Protein AF-A0A382WTK4-F1 (afdb_monomer_lite)

Structure (mmCIF, N/CA/C/O backbone):
data_AF-A0A382WTK4-F1
#
_entry.id   AF-A0A382WTK4-F1
#
loop_
_atom_site.group_PDB
_atom_site.id
_atom_site.type_symbol
_atom_site.label_atom_id
_atom_site.label_alt_id
_atom_site.label_comp_id
_atom_site.label_asym_id
_atom_site.label_entity_id
_atom_site.label_seq_id
_atom_site.pdbx_PDB_ins_code
_atom_site.Cartn_x
_atom_site.Cartn_y
_atom_site.Cartn_z
_atom_site.occupancy
_atom_site.B_iso_or_equiv
_atom_site.auth_seq_id
_atom_site.auth_comp_id
_atom_site.auth_asym_id
_atom_site.auth_atom_id
_atom_site.pdbx_PDB_model_num
ATOM 1 N N . MET A 1 1 ? -58.510 3.265 29.789 1.00 50.03 1 MET A N 1
ATOM 2 C CA . MET A 1 1 ? -57.043 3.099 29.940 1.00 50.03 1 MET A CA 1
ATOM 3 C C . MET A 1 1 ? -56.353 2.353 28.777 1.00 50.03 1 MET A C 1
ATOM 5 O O . MET A 1 1 ? -55.195 1.998 28.909 1.00 50.03 1 MET A O 1
ATOM 9 N N . LYS A 1 2 ? -56.987 2.167 27.601 1.00 52.69 2 LYS A N 1
ATOM 10 C CA . LYS A 1 2 ? -56.416 1.380 26.480 1.00 52.69 2 LYS A CA 1
ATOM 11 C C . LYS A 1 2 ? -55.527 2.173 25.500 1.00 52.69 2 LYS A C 1
ATOM 13 O O . LYS A 1 2 ? -54.726 1.584 24.792 1.00 52.69 2 LYS A O 1
ATOM 18 N N . LYS A 1 3 ? -55.626 3.510 25.482 1.00 54.34 3 LYS A N 1
ATOM 19 C CA . LYS A 1 3 ? -54.879 4.369 24.537 1.00 54.34 3 LYS A CA 1
ATOM 20 C C . LYS A 1 3 ? -53.404 4.581 24.915 1.00 54.34 3 LYS A C 1
ATOM 22 O O . LYS A 1 3 ? -52.601 4.860 24.037 1.00 54.34 3 LYS A O 1
ATOM 27 N N . ARG A 1 4 ? -53.033 4.413 26.194 1.00 56.25 4 ARG A N 1
ATOM 28 C CA . ARG A 1 4 ? -51.639 4.567 26.659 1.00 56.25 4 ARG A CA 1
ATOM 29 C C . ARG A 1 4 ? -50.761 3.346 26.360 1.00 56.25 4 ARG A C 1
ATOM 31 O O . ARG A 1 4 ? -49.555 3.503 26.239 1.00 56.25 4 ARG A O 1
ATOM 38 N N . LEU A 1 5 ? -51.361 2.163 26.186 1.00 56.50 5 LEU A N 1
ATOM 39 C CA . LEU A 1 5 ? -50.622 0.930 25.889 1.00 56.50 5 LEU A CA 1
ATOM 40 C C . LEU A 1 5 ? -50.121 0.881 24.432 1.00 56.50 5 LEU A C 1
ATOM 42 O O . LEU A 1 5 ? -49.061 0.331 24.164 1.00 56.50 5 LEU A O 1
ATOM 46 N N . LEU A 1 6 ? -50.853 1.502 23.498 1.00 55.69 6 LEU A N 1
ATOM 47 C CA . LEU A 1 6 ? -50.477 1.537 22.077 1.00 55.69 6 LEU A CA 1
ATOM 48 C C . LEU A 1 6 ? -49.257 2.431 21.811 1.00 55.69 6 LEU A C 1
ATOM 50 O O . LEU A 1 6 ? -48.390 2.058 21.024 1.00 55.69 6 LEU A O 1
ATOM 54 N N . LEU A 1 7 ? -49.149 3.561 22.519 1.00 55.91 7 LEU A N 1
ATOM 55 C CA . LEU A 1 7 ? -48.015 4.488 22.410 1.00 55.91 7 LEU A CA 1
ATOM 56 C C . LEU A 1 7 ? -46.691 3.878 22.899 1.00 55.91 7 LEU A C 1
ATOM 58 O O . LEU A 1 7 ? -45.639 4.216 22.366 1.00 55.91 7 LEU A O 1
ATOM 62 N N . ALA A 1 8 ? -46.737 2.953 23.863 1.00 56.03 8 ALA A N 1
ATOM 63 C CA . ALA A 1 8 ? -45.543 2.277 24.370 1.00 56.03 8 ALA A CA 1
ATOM 64 C C . ALA A 1 8 ? -44.964 1.257 23.371 1.00 56.03 8 ALA A C 1
ATOM 66 O O . ALA A 1 8 ? -43.749 1.091 23.307 1.00 56.03 8 ALA A O 1
ATOM 67 N N . SER A 1 9 ? -45.805 0.608 22.551 1.00 56.59 9 SER A N 1
ATOM 68 C CA . SER A 1 9 ? -45.324 -0.389 21.577 1.00 56.59 9 SER A CA 1
ATOM 69 C C . SER A 1 9 ? -44.579 0.230 20.390 1.00 56.59 9 SER A C 1
ATOM 71 O O . SER A 1 9 ? -43.691 -0.402 19.829 1.00 56.59 9 SER A O 1
ATOM 73 N N . ILE A 1 10 ? -44.883 1.487 20.045 1.00 59.44 10 ILE A N 1
ATOM 74 C CA . ILE A 1 10 ? -44.276 2.177 18.897 1.00 59.44 10 ILE A CA 1
ATOM 75 C C . ILE A 1 10 ? -42.825 2.586 19.202 1.00 59.44 10 ILE A C 1
ATOM 77 O O . ILE A 1 10 ? -41.982 2.563 18.311 1.00 59.44 10 ILE A O 1
ATOM 81 N N . PHE A 1 11 ? -42.497 2.884 20.465 1.00 57.06 11 PHE A N 1
ATOM 82 C CA . PHE A 1 11 ? -41.131 3.246 20.865 1.00 57.06 11 PHE A CA 1
ATOM 83 C C . PHE A 1 11 ? -40.147 2.066 20.847 1.00 57.06 11 PHE A C 1
ATOM 85 O O . PHE A 1 11 ? -38.957 2.269 20.623 1.00 57.06 11 PHE A O 1
ATOM 92 N N . LEU A 1 12 ? -40.627 0.832 21.029 1.00 58.12 12 LEU A N 1
ATOM 93 C CA . LEU A 1 12 ? -39.776 -0.365 21.044 1.00 58.12 12 LEU A CA 1
ATOM 94 C C . LEU A 1 12 ? -39.282 -0.785 19.651 1.00 58.12 12 LEU A C 1
ATOM 96 O O . LEU A 1 12 ? -38.296 -1.507 19.555 1.00 58.12 12 LEU A O 1
ATOM 100 N N . ILE A 1 13 ? -39.921 -0.313 18.577 1.00 58.94 13 ILE A N 1
ATOM 101 C CA . ILE A 1 13 ? -39.576 -0.697 17.197 1.00 58.94 13 ILE A CA 1
ATOM 102 C C . ILE A 1 13 ? -38.396 0.137 16.656 1.00 58.94 13 ILE A C 1
ATOM 104 O O . ILE A 1 13 ? -37.712 -0.291 15.731 1.00 58.94 13 ILE A O 1
ATOM 108 N N . PHE A 1 14 ? -38.098 1.296 17.259 1.00 58.19 14 PHE A N 1
ATOM 109 C CA . PHE A 1 14 ? -37.000 2.174 16.824 1.00 58.19 14 PHE A CA 1
ATOM 110 C C . PHE A 1 14 ? -35.648 1.898 17.494 1.00 58.19 14 PHE A C 1
ATOM 112 O O . PHE A 1 14 ? -34.643 2.453 17.056 1.00 58.19 14 PHE A O 1
ATOM 119 N N . TYR A 1 15 ? -35.574 0.999 18.480 1.00 58.53 15 TYR A N 1
ATOM 120 C CA . TYR A 1 15 ? -34.296 0.461 18.961 1.00 58.53 15 TYR A CA 1
ATOM 121 C C . TYR A 1 15 ? -33.826 -0.677 18.043 1.00 58.53 15 TYR A C 1
ATOM 123 O O . TYR A 1 15 ? -33.639 -1.820 18.450 1.00 58.53 15 TYR A O 1
ATOM 131 N N . GLY A 1 16 ? -33.666 -0.349 16.760 1.00 57.94 16 GLY A N 1
ATOM 132 C CA . GLY A 1 16 ? -32.918 -1.174 15.826 1.00 57.94 16 GLY A CA 1
ATOM 133 C C . GLY A 1 16 ? -31.465 -1.243 16.284 1.00 57.94 16 GLY A C 1
ATOM 134 O O . GLY A 1 16 ? -30.865 -0.219 16.606 1.00 57.94 16 GLY A O 1
ATOM 135 N N . CYS A 1 17 ? -30.946 -2.468 16.349 1.00 61.47 17 CYS A N 1
ATOM 136 C CA . CYS A 1 17 ? -29.572 -2.843 16.667 1.00 61.47 17 CYS A CA 1
ATOM 137 C C . CYS A 1 17 ? -28.543 -1.753 16.325 1.00 61.47 17 CYS A C 1
ATOM 139 O O . CYS A 1 17 ? -28.115 -1.621 15.179 1.00 61.47 17 CYS A O 1
ATOM 141 N N . VAL A 1 18 ? -28.060 -1.039 17.341 1.00 59.28 18 VAL A N 1
ATOM 142 C CA . VAL A 1 18 ? -26.717 -0.470 17.276 1.00 59.28 18 VAL A CA 1
ATOM 143 C C . VAL A 1 18 ? -25.777 -1.659 17.449 1.00 59.28 18 VAL A C 1
ATOM 145 O O . VAL A 1 18 ? -25.427 -2.040 18.562 1.00 59.28 18 VAL A O 1
ATOM 148 N N . SER A 1 19 ? -25.434 -2.313 16.338 1.00 56.28 19 SER A N 1
ATOM 149 C CA . SER A 1 19 ? -24.242 -3.153 16.286 1.00 56.28 19 SER A CA 1
ATOM 150 C C . SER A 1 19 ? -23.059 -2.196 16.367 1.00 56.28 19 SER A C 1
ATOM 152 O O . SER A 1 19 ? -22.570 -1.696 15.360 1.00 56.28 19 SER A O 1
ATOM 154 N N . THR A 1 20 ? -22.667 -1.840 17.588 1.00 61.16 20 THR A N 1
ATOM 155 C CA . THR A 1 20 ? -21.315 -1.349 17.829 1.00 61.16 20 THR A CA 1
ATOM 156 C C . THR A 1 20 ? -20.401 -2.546 17.615 1.00 61.16 20 THR A C 1
ATOM 158 O O . THR A 1 20 ? -20.480 -3.477 18.423 1.00 61.16 20 THR A O 1
ATOM 161 N N . PRO A 1 21 ? -19.581 -2.584 16.548 1.00 53.88 21 PRO A N 1
ATOM 162 C CA . PRO A 1 21 ? -18.499 -3.549 16.504 1.00 53.88 21 PRO A CA 1
ATOM 163 C C . PRO A 1 21 ? -17.663 -3.322 17.763 1.00 53.88 21 PRO A C 1
ATOM 165 O O . PRO A 1 21 ? -17.340 -2.177 18.096 1.00 53.88 21 PRO A O 1
ATOM 168 N N . GLU A 1 22 ? -17.399 -4.397 18.503 1.00 47.88 22 GLU A N 1
ATOM 169 C CA . GLU A 1 22 ? -16.470 -4.362 19.625 1.00 47.88 22 GLU A CA 1
ATOM 170 C C . GLU A 1 22 ? -15.203 -3.633 19.164 1.00 47.88 22 GLU A C 1
ATOM 172 O O . GLU A 1 22 ? -14.686 -3.960 18.087 1.00 47.88 22 GLU A O 1
ATOM 177 N N . PRO A 1 23 ? -14.692 -2.641 19.912 1.00 48.12 23 PRO A N 1
ATOM 178 C CA . PRO A 1 23 ? -13.362 -2.144 19.634 1.00 48.12 23 PRO A CA 1
ATOM 179 C C . PRO A 1 23 ? -12.406 -3.306 19.920 1.00 48.12 23 PRO A C 1
ATOM 181 O O . PRO A 1 23 ? -12.017 -3.534 21.068 1.00 48.12 23 PRO A O 1
ATOM 184 N N . LYS A 1 24 ? -12.060 -4.074 18.870 1.00 47.75 24 LYS A N 1
ATOM 185 C CA . LYS A 1 24 ? -10.857 -4.913 18.843 1.00 47.75 24 LYS A CA 1
ATOM 186 C C . LYS A 1 24 ? -9.770 -4.031 19.434 1.00 47.75 24 LYS A C 1
ATOM 188 O O . LYS A 1 24 ? -9.608 -2.912 18.955 1.00 47.75 24 LYS A O 1
ATOM 193 N N . LYS A 1 25 ? -9.146 -4.490 20.525 1.00 44.41 25 LYS A N 1
ATOM 194 C CA . LYS A 1 25 ? -8.133 -3.754 21.289 1.00 44.41 25 LYS A CA 1
ATOM 195 C C . LYS A 1 25 ? -7.159 -3.097 20.308 1.00 44.41 25 LYS A C 1
ATOM 197 O O . LYS A 1 25 ? -6.243 -3.753 19.825 1.00 44.41 25 LYS A O 1
ATOM 202 N N . GLU A 1 26 ? -7.377 -1.823 19.989 1.00 48.28 26 GLU A N 1
ATOM 203 C CA . GLU A 1 26 ? -6.401 -1.019 19.273 1.00 48.28 26 GLU A CA 1
ATOM 204 C C . GLU A 1 26 ? -5.279 -0.842 20.290 1.00 48.28 26 GLU A C 1
ATOM 206 O O . GLU A 1 26 ? -5.368 -0.045 21.225 1.00 48.28 26 GLU A O 1
ATOM 211 N N . I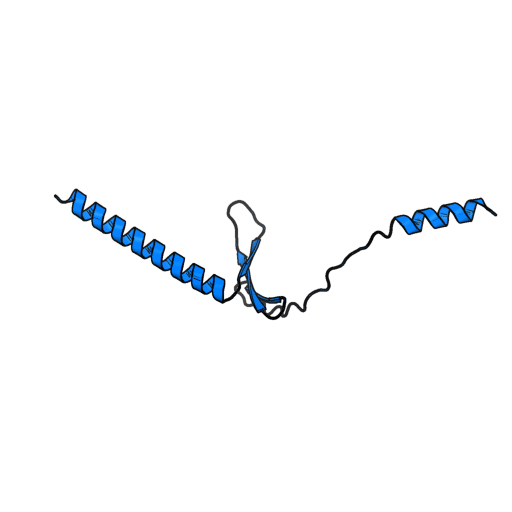LE A 1 27 ? -4.238 -1.667 20.173 1.00 49.59 27 ILE A N 1
ATOM 212 C CA . ILE A 1 27 ? -2.946 -1.343 20.760 1.00 49.59 27 ILE A CA 1
ATOM 213 C C . ILE A 1 27 ? -2.426 -0.211 19.875 1.00 49.59 27 ILE A C 1
ATOM 215 O O . ILE A 1 27 ? -1.669 -0.416 18.929 1.00 49.59 27 ILE A O 1
ATOM 219 N N . ASP A 1 28 ? -2.938 0.990 20.140 1.00 45.19 28 ASP A N 1
ATOM 220 C CA . ASP A 1 28 ? -2.588 2.236 19.474 1.00 45.19 28 ASP A CA 1
ATOM 221 C C . ASP A 1 28 ? -1.158 2.617 19.882 1.00 45.19 28 ASP A C 1
ATOM 223 O O . ASP A 1 28 ? -0.901 3.580 20.602 1.00 45.19 28 ASP A O 1
ATOM 227 N N . VAL A 1 29 ? -0.177 1.843 19.417 1.00 49.91 29 VAL A N 1
ATOM 228 C CA . VAL A 1 29 ? 1.206 2.307 19.331 1.00 49.91 29 VAL A CA 1
ATOM 229 C C . VAL A 1 29 ? 1.264 3.217 18.112 1.00 49.91 29 VAL A C 1
ATOM 231 O O . VAL A 1 29 ? 1.756 2.848 17.047 1.00 49.91 29 VAL A O 1
ATOM 234 N N . VAL A 1 30 ? 0.683 4.409 18.254 1.00 47.88 30 VAL A N 1
ATOM 235 C CA . VAL A 1 30 ? 0.805 5.480 17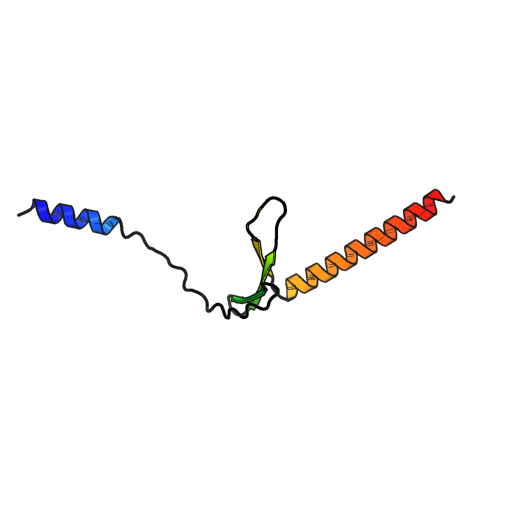.270 1.00 47.88 30 VAL A CA 1
ATOM 236 C C . VAL A 1 30 ? 2.243 5.985 17.350 1.00 47.88 30 VAL A C 1
ATOM 238 O O . VAL A 1 30 ? 2.551 6.917 18.084 1.00 47.88 30 VAL A O 1
ATOM 241 N N . ASN A 1 31 ? 3.149 5.345 16.614 1.00 54.28 31 ASN A N 1
ATOM 242 C CA . ASN A 1 31 ? 4.439 5.960 16.312 1.00 54.28 31 ASN A CA 1
ATOM 243 C C . ASN A 1 31 ? 4.205 7.190 15.417 1.00 54.28 31 ASN A C 1
ATOM 245 O O . ASN A 1 31 ? 3.231 7.220 14.658 1.00 54.28 31 ASN A O 1
ATOM 249 N N . ASP A 1 32 ? 5.119 8.168 15.458 1.00 55.53 32 ASP A N 1
ATOM 250 C CA . ASP A 1 32 ? 5.073 9.442 14.701 1.00 55.53 32 ASP A CA 1
ATOM 251 C C . ASP A 1 32 ? 4.788 9.282 13.187 1.00 55.53 32 ASP A C 1
ATOM 253 O O . ASP A 1 32 ? 4.371 10.217 12.505 1.00 55.53 32 ASP A O 1
ATOM 257 N N . GLU A 1 33 ? 4.944 8.072 12.647 1.00 59.38 33 GLU A N 1
ATOM 258 C CA . GLU A 1 33 ? 4.657 7.712 11.256 1.00 59.38 33 GLU A CA 1
ATOM 259 C C . GLU A 1 33 ? 3.180 7.363 10.963 1.00 59.38 33 GLU A C 1
ATOM 261 O O . GLU A 1 33 ? 2.829 7.072 9.818 1.00 59.38 33 GLU A O 1
ATOM 266 N N . GLY A 1 34 ? 2.289 7.367 11.961 1.00 61.97 34 GLY A N 1
ATOM 267 C CA . GLY A 1 34 ? 0.868 7.036 11.777 1.00 61.97 34 GLY A CA 1
ATOM 268 C C . GLY A 1 34 ? 0.600 5.561 11.447 1.00 61.97 34 GLY A C 1
ATOM 269 O O . GLY A 1 34 ? -0.404 5.250 10.796 1.00 61.97 34 GLY A O 1
ATOM 270 N N . LYS A 1 35 ? 1.508 4.677 11.874 1.00 64.12 35 LYS A N 1
ATOM 271 C CA . LYS A 1 35 ? 1.347 3.219 11.849 1.00 64.12 35 LYS A CA 1
ATOM 272 C C . LYS A 1 35 ? 0.488 2.785 13.032 1.00 64.12 35 LYS A C 1
ATOM 274 O O . LYS A 1 35 ? 0.748 3.223 14.146 1.00 64.12 35 LYS A O 1
ATOM 279 N N . THR A 1 36 ? -0.487 1.915 12.795 1.00 69.56 36 THR A N 1
ATOM 280 C CA . THR A 1 36 ? -1.196 1.200 13.862 1.00 69.56 36 THR A CA 1
ATOM 281 C C . THR A 1 36 ? -1.091 -0.295 13.609 1.00 69.56 36 THR A C 1
ATOM 283 O O . THR A 1 36 ? -1.345 -0.764 12.498 1.00 69.56 36 THR A O 1
ATOM 286 N N . VAL A 1 37 ? -0.654 -1.039 14.622 1.00 63.22 37 VAL A N 1
ATOM 287 C CA . VAL A 1 37 ? -0.617 -2.502 14.578 1.00 63.22 37 VAL A CA 1
ATOM 288 C C . VAL A 1 37 ? -1.922 -2.988 15.186 1.00 63.22 37 VAL A C 1
ATOM 290 O O . VAL A 1 37 ? -2.240 -2.647 16.323 1.00 63.22 37 VAL A O 1
ATOM 293 N N . VAL A 1 38 ? -2.706 -3.723 14.406 1.00 66.69 38 VAL A N 1
ATOM 294 C CA . VAL A 1 38 ? -3.967 -4.306 14.861 1.00 66.69 38 VAL A CA 1
ATOM 295 C C . VAL A 1 38 ? -3.865 -5.808 14.665 1.00 66.69 38 VAL A C 1
ATOM 297 O O . VAL A 1 38 ? -3.611 -6.278 13.558 1.00 66.69 38 VAL A O 1
ATOM 300 N N . GLU A 1 39 ? -4.050 -6.567 15.741 1.00 60.38 39 GLU A N 1
ATOM 301 C CA . GLU A 1 39 ? -4.243 -8.009 15.628 1.00 60.38 39 GLU A CA 1
ATOM 302 C C . GLU A 1 39 ? -5.665 -8.266 15.134 1.00 60.38 39 GLU A C 1
ATOM 304 O O . GLU A 1 39 ? -6.647 -7.988 15.830 1.00 60.38 39 GLU A O 1
ATOM 309 N N . GLU A 1 40 ? -5.777 -8.783 13.913 1.00 60.31 40 GLU A N 1
ATOM 310 C CA . GLU A 1 40 ? -7.047 -9.180 13.329 1.00 60.31 40 GLU A CA 1
ATOM 311 C C . GLU A 1 40 ? -7.030 -10.691 13.068 1.00 60.31 40 GLU A C 1
ATOM 313 O O . GLU A 1 40 ? -6.224 -11.192 12.290 1.00 60.31 40 GLU A O 1
ATOM 318 N N . ASP A 1 41 ? -7.898 -11.432 13.764 1.00 57.91 41 ASP A N 1
ATOM 319 C CA . ASP A 1 41 ? -8.130 -12.870 13.568 1.00 57.91 41 ASP A CA 1
ATOM 320 C C . ASP A 1 41 ? -6.849 -13.739 13.654 1.00 57.91 41 ASP A C 1
ATOM 322 O O . ASP A 1 41 ? -6.621 -14.633 12.841 1.00 57.91 41 ASP A O 1
ATOM 326 N N . ASN A 1 42 ? -6.023 -13.488 14.681 1.00 62.59 42 ASN A N 1
ATOM 327 C CA . ASN A 1 42 ? -4.719 -14.125 14.963 1.00 62.59 42 ASN A CA 1
ATOM 328 C C . ASN A 1 42 ? -3.587 -13.812 13.970 1.00 62.59 42 ASN A C 1
ATOM 330 O O . ASN A 1 42 ? -2.503 -14.380 14.094 1.00 62.59 42 ASN A O 1
ATOM 334 N N . ASN A 1 43 ? -3.809 -12.908 13.016 1.00 66.00 43 ASN A N 1
ATOM 335 C CA . ASN A 1 43 ? -2.760 -12.404 12.142 1.00 66.00 43 ASN A CA 1
ATOM 336 C C . ASN A 1 43 ? -2.415 -10.961 12.521 1.00 66.00 43 ASN A C 1
ATOM 338 O O . ASN A 1 43 ? -3.291 -10.119 12.729 1.00 66.00 43 ASN A O 1
ATOM 342 N N . GLU A 1 44 ? -1.118 -10.670 12.601 1.00 75.12 44 GLU A N 1
ATOM 343 C CA . GLU A 1 44 ? -0.634 -9.307 12.796 1.00 75.12 44 GLU A CA 1
ATOM 344 C C . GLU A 1 44 ? -0.853 -8.515 11.500 1.00 75.12 44 GLU A C 1
ATOM 346 O O . GLU A 1 44 ? -0.295 -8.845 10.450 1.00 75.12 44 GLU A O 1
ATOM 351 N N . VAL A 1 45 ? -1.688 -7.477 11.555 1.00 81.38 45 VAL A N 1
ATOM 352 C CA . VAL A 1 45 ? -1.964 -6.597 10.417 1.00 81.38 45 VAL A CA 1
ATOM 353 C C . VAL A 1 45 ? -1.423 -5.208 10.732 1.00 81.38 45 VAL A C 1
ATOM 355 O O . VAL A 1 45 ? -1.690 -4.625 11.784 1.00 81.38 45 VAL A O 1
ATOM 358 N N . ILE A 1 46 ? -0.658 -4.644 9.798 1.00 83.06 46 ILE A N 1
ATOM 359 C CA . ILE A 1 46 ? -0.065 -3.317 9.940 1.00 83.06 46 ILE A CA 1
ATOM 360 C C . ILE A 1 46 ? -0.859 -2.332 9.086 1.00 83.06 46 ILE A C 1
ATOM 362 O O . ILE A 1 46 ? -0.863 -2.404 7.854 1.00 83.06 46 ILE A O 1
ATOM 366 N N . CYS A 1 47 ? -1.512 -1.381 9.744 1.00 85.31 47 CYS A N 1
ATOM 367 C CA . CYS A 1 47 ? -2.287 -0.326 9.112 1.00 85.31 47 CYS A CA 1
ATOM 368 C C . CYS A 1 47 ? -1.498 0.985 9.017 1.00 85.31 47 CYS A C 1
ATOM 370 O O . CYS A 1 47 ? -0.800 1.397 9.941 1.00 85.31 47 CYS A O 1
ATOM 372 N N . TYR A 1 48 ? -1.665 1.680 7.896 1.00 83.44 48 TYR A N 1
ATOM 373 C CA . TYR A 1 48 ? -1.038 2.954 7.569 1.00 83.44 48 TYR A CA 1
ATOM 374 C C . TYR A 1 48 ? -2.110 3.976 7.213 1.00 83.44 48 TYR A C 1
ATOM 376 O O . TYR A 1 48 ? -3.045 3.682 6.465 1.00 83.44 48 TYR A O 1
ATOM 384 N N . LYS A 1 49 ? -1.958 5.207 7.701 1.00 86.12 49 LYS A N 1
ATOM 385 C CA . LYS A 1 49 ? -2.771 6.348 7.257 1.00 86.12 49 LYS A CA 1
ATOM 386 C C . LYS A 1 49 ? -2.044 7.091 6.137 1.00 86.12 49 LYS A C 1
ATOM 388 O O . LYS A 1 49 ? -1.191 7.937 6.396 1.00 86.12 49 LYS A O 1
ATOM 393 N N . ILE A 1 50 ? -2.400 6.792 4.892 1.00 85.19 50 ILE A N 1
ATOM 394 C CA . ILE A 1 50 ? -1.742 7.322 3.692 1.00 85.19 50 ILE A CA 1
ATOM 395 C C . ILE A 1 50 ? -2.494 8.561 3.190 1.00 85.19 50 ILE A C 1
ATOM 397 O O . ILE A 1 50 ? -3.727 8.587 3.144 1.00 85.19 50 ILE A O 1
ATOM 401 N N . ALA A 1 51 ? -1.755 9.609 2.820 1.00 87.75 51 ALA A N 1
ATOM 402 C CA . ALA A 1 51 ? -2.326 10.770 2.145 1.00 87.75 51 ALA A CA 1
ATOM 403 C C . ALA A 1 51 ? -2.660 10.414 0.690 1.00 87.75 51 ALA A C 1
ATOM 405 O O . ALA A 1 51 ? -1.834 9.842 -0.017 1.00 87.75 51 ALA A O 1
ATOM 406 N N . VAL A 1 52 ? -3.865 10.759 0.241 1.00 86.31 52 VAL A N 1
ATOM 407 C CA . VAL A 1 52 ? -4.319 10.502 -1.131 1.00 86.31 52 VAL A CA 1
ATOM 408 C C . VAL A 1 52 ? -4.465 11.832 -1.854 1.00 86.31 52 VAL A C 1
ATOM 410 O O . VAL A 1 52 ? -4.937 12.808 -1.271 1.00 86.31 52 VAL A O 1
ATOM 413 N N . SER A 1 53 ? -4.057 11.879 -3.121 1.00 89.31 53 SER A N 1
ATOM 414 C CA . SER A 1 53 ? -4.176 13.100 -3.919 1.00 89.31 53 SER A CA 1
ATOM 415 C C . SER A 1 53 ? -5.642 13.537 -4.030 1.00 89.31 53 SER A C 1
ATOM 417 O O . SER A 1 53 ? -6.530 12.708 -4.220 1.00 89.31 53 SER A O 1
ATOM 419 N N . GLY A 1 54 ? -5.895 14.841 -3.893 1.00 90.44 54 GLY A N 1
ATOM 420 C CA . GLY A 1 54 ? -7.230 15.432 -4.036 1.00 90.44 54 GLY A CA 1
ATOM 421 C C . GLY A 1 54 ? -8.113 15.408 -2.783 1.00 90.44 54 GLY A C 1
ATOM 422 O O . GLY A 1 54 ? -9.230 15.915 -2.833 1.00 90.44 54 GLY A O 1
ATOM 423 N N . THR A 1 55 ? -7.641 14.880 -1.648 1.00 89.25 55 THR A N 1
ATOM 424 C CA . THR A 1 55 ? -8.401 14.890 -0.388 1.00 89.25 55 THR A CA 1
ATOM 425 C C . THR A 1 55 ? -7.546 15.305 0.806 1.00 89.25 55 THR A C 1
ATOM 427 O O . THR A 1 55 ? -6.362 14.990 0.896 1.00 89.25 55 THR A O 1
ATOM 430 N N . ARG A 1 56 ? -8.164 16.016 1.758 1.00 85.00 56 ARG A N 1
ATOM 431 C CA . ARG A 1 56 ? -7.556 16.336 3.062 1.00 85.00 56 ARG A CA 1
ATOM 432 C C . ARG A 1 56 ? -7.602 15.154 4.033 1.00 85.00 56 ARG A C 1
ATOM 434 O O . ARG A 1 56 ? -6.882 15.157 5.028 1.00 85.00 56 ARG A O 1
A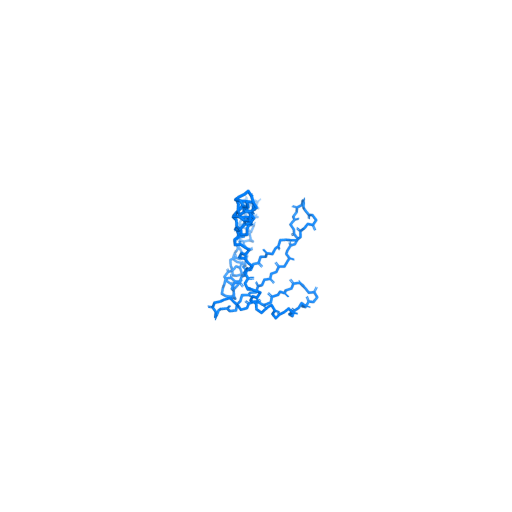TOM 441 N N . LEU A 1 57 ? -8.459 14.166 3.773 1.00 85.94 57 LEU A N 1
ATOM 442 C CA . LEU A 1 57 ? -8.637 13.005 4.637 1.00 85.94 57 LEU A CA 1
ATOM 443 C C . LEU A 1 57 ? -7.657 11.899 4.241 1.00 85.94 57 LEU A C 1
ATOM 445 O O . LEU A 1 57 ? -7.614 11.474 3.087 1.00 85.94 57 LEU A O 1
ATOM 449 N N . LYS A 1 58 ? -6.881 11.414 5.216 1.00 85.06 58 LYS A N 1
ATOM 450 C CA . LYS A 1 58 ? -5.980 10.272 5.023 1.00 85.06 58 LYS A CA 1
ATOM 451 C C . LYS A 1 58 ? -6.788 8.979 4.923 1.00 85.06 58 LYS A C 1
ATOM 453 O O . LYS A 1 58 ? -7.713 8.760 5.704 1.00 85.06 58 LYS A O 1
ATOM 458 N N . LYS A 1 59 ? -6.407 8.102 3.999 1.00 86.38 59 LYS A N 1
ATOM 459 C CA . LYS A 1 59 ? -6.996 6.769 3.845 1.00 86.38 59 LYS A CA 1
ATOM 460 C C . LYS A 1 59 ? -6.256 5.772 4.737 1.00 86.38 59 LYS A C 1
ATOM 462 O O . LYS A 1 59 ? -5.028 5.750 4.736 1.00 86.38 59 LYS A O 1
ATOM 467 N N . ARG A 1 60 ? -6.992 4.941 5.481 1.00 85.38 60 ARG A N 1
ATOM 468 C CA . ARG A 1 60 ? -6.432 3.793 6.213 1.00 85.38 60 ARG A CA 1
ATOM 469 C C . ARG A 1 60 ? -6.230 2.645 5.223 1.00 85.38 60 ARG A C 1
ATOM 471 O O . ARG A 1 60 ? -7.170 2.274 4.523 1.00 85.38 60 ARG A O 1
ATOM 478 N N . VAL A 1 61 ? -5.015 2.119 5.143 1.00 86.81 61 VAL A N 1
ATOM 479 C CA . VAL A 1 61 ? -4.663 0.956 4.323 1.00 86.81 61 VAL A CA 1
ATOM 480 C C . VAL A 1 61 ? -3.950 -0.041 5.216 1.00 86.81 61 VAL A C 1
ATOM 482 O O . VAL A 1 61 ? -3.012 0.335 5.909 1.00 86.81 61 VAL A O 1
ATOM 485 N N . CYS A 1 62 ? -4.418 -1.280 5.235 1.00 87.06 62 CYS A N 1
ATOM 486 C CA . CYS A 1 62 ? -3.913 -2.323 6.113 1.00 87.06 62 CYS A CA 1
ATOM 487 C C .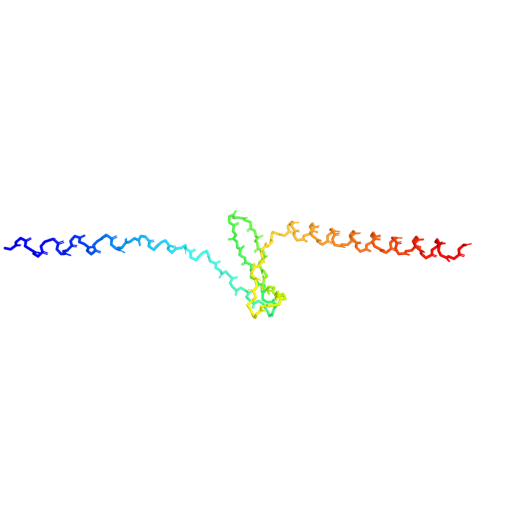 CYS A 1 62 ? -3.309 -3.438 5.271 1.00 87.06 62 CYS A C 1
ATOM 489 O O . CYS A 1 62 ? -3.867 -3.791 4.235 1.00 87.06 62 CYS A O 1
ATOM 491 N N . TYR A 1 63 ? -2.167 -3.944 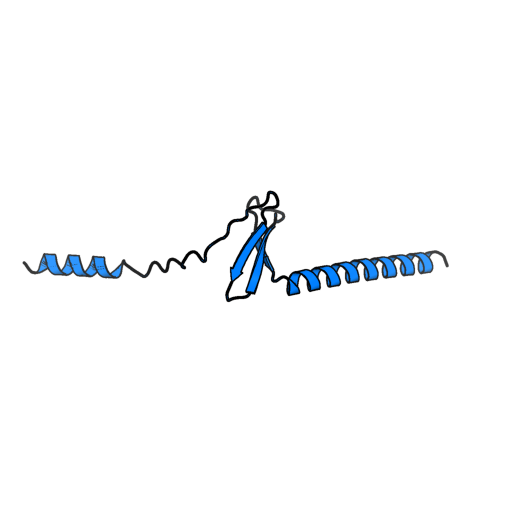5.718 1.00 85.31 63 TYR A N 1
ATOM 492 C CA . TYR A 1 63 ? -1.423 -4.997 5.049 1.00 85.31 63 TYR A CA 1
ATOM 493 C C . TYR A 1 63 ? -0.989 -6.031 6.067 1.00 85.31 63 TYR A C 1
ATOM 495 O O . TYR A 1 63 ? -0.552 -5.686 7.168 1.00 85.31 63 TYR A O 1
ATOM 503 N N . THR A 1 64 ? -1.027 -7.291 5.668 1.00 88.69 64 THR A N 1
ATOM 504 C CA . THR A 1 64 ? -0.277 -8.325 6.377 1.00 88.69 64 THR A CA 1
ATOM 505 C C . THR A 1 64 ? 1.228 -8.161 6.107 1.00 88.69 64 THR A C 1
ATOM 507 O O . THR A 1 64 ? 1.624 -7.596 5.077 1.00 88.69 64 THR A O 1
ATOM 510 N N . PRO A 1 65 ? 2.112 -8.647 6.995 1.00 84.00 65 PRO A N 1
ATOM 511 C CA . PRO A 1 65 ? 3.556 -8.609 6.766 1.00 84.00 65 PRO A CA 1
ATOM 512 C C . PRO A 1 65 ? 3.955 -9.314 5.459 1.00 84.00 65 PRO A C 1
ATOM 514 O O . PRO A 1 65 ? 4.761 -8.777 4.701 1.00 84.00 65 PRO A O 1
ATOM 517 N N . ALA A 1 66 ? 3.316 -10.443 5.135 1.00 85.75 66 ALA A N 1
ATOM 518 C CA . ALA A 1 66 ? 3.559 -11.176 3.892 1.00 85.75 66 ALA A CA 1
ATOM 519 C C . ALA A 1 66 ? 3.184 -10.366 2.636 1.00 85.75 66 ALA A C 1
ATOM 521 O O . ALA A 1 66 ? 3.937 -10.328 1.662 1.00 85.75 66 ALA A O 1
ATOM 522 N N . GLU A 1 67 ? 2.040 -9.675 2.651 1.00 85.12 67 GLU A N 1
ATOM 523 C CA . GLU A 1 67 ? 1.635 -8.813 1.534 1.00 85.12 67 GLU A CA 1
ATOM 524 C C . GLU A 1 67 ? 2.590 -7.637 1.347 1.00 85.12 67 GLU A C 1
ATOM 526 O O . GLU A 1 67 ? 2.938 -7.296 0.214 1.00 85.12 67 GLU A O 1
ATOM 531 N N . LYS A 1 68 ? 3.057 -7.046 2.450 1.00 85.56 68 LYS A N 1
ATOM 532 C CA . LYS A 1 68 ? 4.005 -5.932 2.413 1.00 85.56 68 LYS A CA 1
ATOM 533 C C . LYS A 1 68 ? 5.341 -6.342 1.788 1.00 85.56 68 LYS A C 1
ATOM 535 O O . LYS A 1 68 ? 5.910 -5.584 1.000 1.00 85.56 68 LYS A O 1
ATOM 540 N N . GLU A 1 69 ? 5.845 -7.529 2.114 1.00 86.69 69 GLU A N 1
ATOM 541 C CA . GLU A 1 69 ? 7.065 -8.069 1.502 1.00 86.69 69 GLU A CA 1
ATOM 542 C C . GLU A 1 69 ? 6.880 -8.330 0.004 1.00 86.69 69 GLU A C 1
ATOM 544 O O . GLU A 1 69 ? 7.712 -7.906 -0.805 1.00 86.69 69 GLU A O 1
ATOM 549 N N . ALA A 1 70 ? 5.749 -8.926 -0.383 1.00 90.25 70 ALA A N 1
ATOM 550 C CA . ALA A 1 70 ? 5.423 -9.167 -1.784 1.00 90.25 70 ALA A CA 1
ATOM 551 C C . ALA A 1 70 ? 5.299 -7.860 -2.593 1.00 90.25 70 ALA A C 1
ATOM 553 O O . ALA A 1 70 ? 5.732 -7.791 -3.745 1.00 90.25 70 ALA A O 1
ATOM 554 N N . GLU A 1 71 ? 4.724 -6.803 -2.015 1.00 87.88 71 GLU A N 1
ATOM 555 C CA . GLU A 1 71 ? 4.626 -5.488 -2.657 1.00 87.88 71 GLU A CA 1
ATOM 556 C C . GLU A 1 71 ? 6.001 -4.824 -2.820 1.00 87.88 71 GLU A C 1
ATOM 558 O O . GLU A 1 71 ? 6.301 -4.259 -3.879 1.00 87.88 71 GLU A O 1
ATOM 563 N N . ALA A 1 72 ? 6.874 -4.946 -1.817 1.00 89.19 72 ALA A N 1
ATOM 564 C CA . ALA A 1 72 ? 8.241 -4.445 -1.894 1.00 89.19 72 ALA A CA 1
ATOM 565 C C . ALA A 1 72 ? 9.053 -5.167 -2.983 1.00 89.19 72 ALA A C 1
ATOM 567 O O . ALA A 1 72 ? 9.784 -4.524 -3.742 1.00 89.19 72 ALA A O 1
ATOM 568 N N . GLU A 1 73 ? 8.908 -6.488 -3.105 1.00 92.25 73 GLU A N 1
ATOM 569 C CA . GLU A 1 73 ? 9.564 -7.271 -4.155 1.00 92.25 73 GLU A CA 1
ATOM 570 C C . GLU A 1 73 ? 9.053 -6.890 -5.551 1.00 92.25 73 GLU A C 1
ATOM 572 O O . GLU A 1 73 ? 9.852 -6.612 -6.452 1.00 92.25 73 GLU A O 1
ATOM 577 N N . LYS A 1 74 ? 7.728 -6.785 -5.722 1.00 91.88 74 LYS A N 1
ATOM 578 C CA . LYS A 1 74 ? 7.115 -6.321 -6.977 1.00 91.88 74 LYS A CA 1
ATOM 579 C C . LYS A 1 74 ? 7.621 -4.935 -7.365 1.00 91.88 74 LYS A C 1
ATOM 581 O O . LYS A 1 74 ? 7.995 -4.725 -8.516 1.00 91.88 74 LYS A O 1
ATOM 586 N N . SER A 1 75 ? 7.694 -4.014 -6.407 1.00 89.44 75 SER A N 1
ATOM 587 C CA . SER A 1 75 ? 8.181 -2.652 -6.636 1.00 89.44 75 SER A CA 1
ATOM 588 C C . SER A 1 75 ? 9.638 -2.642 -7.107 1.00 89.44 75 SER A C 1
ATOM 590 O O . SER A 1 75 ? 9.969 -1.980 -8.090 1.00 89.44 75 SER A O 1
ATOM 592 N N . LYS A 1 76 ? 10.512 -3.438 -6.474 1.00 91.94 76 LYS A N 1
ATOM 593 C CA . LYS A 1 76 ? 11.911 -3.596 -6.907 1.00 91.94 76 LYS A CA 1
ATOM 594 C C . LYS A 1 76 ? 12.014 -4.176 -8.316 1.00 91.94 76 LYS A C 1
ATOM 596 O O . LYS A 1 76 ? 12.833 -3.710 -9.107 1.00 91.94 76 LYS A O 1
ATOM 601 N N . LYS A 1 77 ? 11.187 -5.175 -8.635 1.00 92.75 77 LYS A N 1
ATOM 602 C CA . LYS A 1 77 ? 11.148 -5.781 -9.968 1.00 92.75 77 LYS A CA 1
ATOM 603 C C . LYS A 1 77 ? 10.767 -4.756 -11.035 1.00 92.75 77 LYS A C 1
ATOM 605 O O . LYS A 1 77 ? 11.481 -4.641 -12.022 1.00 92.75 77 LYS A O 1
ATOM 610 N N . ILE A 1 78 ? 9.718 -3.967 -10.802 1.00 93.00 78 ILE A N 1
ATOM 611 C CA . ILE A 1 78 ? 9.277 -2.918 -11.735 1.00 93.00 78 ILE A CA 1
ATOM 612 C C . ILE A 1 78 ? 10.401 -1.909 -11.994 1.00 93.00 78 ILE A C 1
ATOM 614 O O . ILE A 1 78 ? 10.688 -1.601 -13.147 1.00 93.00 78 ILE A O 1
ATOM 618 N N . LEU A 1 79 ? 11.082 -1.436 -10.945 1.00 92.19 79 LEU A N 1
ATOM 619 C CA . LEU A 1 79 ? 12.200 -0.499 -11.100 1.00 92.19 79 LEU A CA 1
ATOM 620 C C . LEU A 1 79 ? 13.340 -1.091 -11.935 1.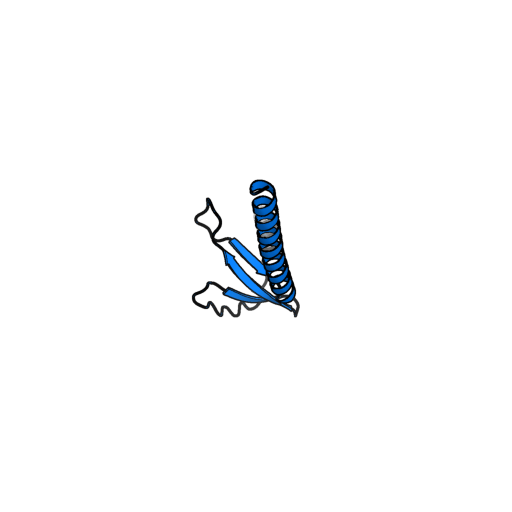00 92.19 79 LEU A C 1
ATOM 622 O O . LEU A 1 79 ? 13.906 -0.407 -12.787 1.00 92.19 79 LEU A O 1
ATOM 626 N N . ARG A 1 80 ? 13.664 -2.369 -11.717 1.00 92.06 80 ARG A N 1
ATOM 627 C CA . ARG A 1 80 ? 14.695 -3.071 -12.487 1.00 92.06 80 ARG A CA 1
ATOM 628 C C . ARG A 1 80 ? 14.291 -3.249 -13.951 1.00 92.06 80 ARG A C 1
ATOM 630 O O . ARG A 1 80 ? 15.116 -3.055 -14.841 1.00 92.06 80 ARG A O 1
ATOM 637 N N . ASP A 1 81 ? 13.033 -3.595 -14.198 1.00 92.56 81 ASP A N 1
ATOM 638 C CA . ASP A 1 81 ? 12.500 -3.781 -15.546 1.00 92.56 81 ASP A CA 1
ATOM 639 C C . ASP A 1 81 ? 12.484 -2.455 -16.323 1.00 92.56 81 ASP A C 1
ATOM 641 O O . ASP A 1 81 ? 12.902 -2.419 -17.480 1.00 92.56 81 ASP A O 1
ATOM 645 N N . GLU A 1 82 ? 12.094 -1.348 -15.685 1.00 91.12 82 GLU A N 1
ATOM 646 C CA . GLU A 1 82 ? 12.145 -0.007 -16.285 1.00 91.12 82 GLU A CA 1
ATOM 647 C C . GLU A 1 82 ? 13.582 0.453 -16.574 1.00 91.12 82 GLU A C 1
ATOM 649 O O . GLU A 1 82 ? 13.851 0.985 -17.652 1.00 91.12 82 GLU A O 1
ATOM 654 N N . GLN A 1 83 ? 14.540 0.186 -15.678 1.00 89.44 83 GLN A N 1
ATOM 655 C CA . GLN A 1 83 ? 15.958 0.474 -15.938 1.00 89.44 83 GLN A CA 1
ATOM 656 C C . GLN A 1 83 ? 16.495 -0.306 -17.141 1.00 89.44 83 GLN A C 1
ATOM 658 O O . GLN A 1 83 ? 17.171 0.262 -18.001 1.00 89.44 83 GLN A O 1
ATOM 663 N N . ASN A 1 84 ? 16.174 -1.597 -17.227 1.00 88.75 84 ASN A N 1
ATOM 664 C CA . ASN A 1 84 ? 16.592 -2.429 -18.350 1.00 88.75 84 ASN A CA 1
ATOM 665 C C . ASN A 1 84 ? 15.976 -1.936 -19.665 1.00 88.75 84 ASN A C 1
ATOM 667 O O . ASN A 1 84 ? 16.692 -1.800 -20.654 1.00 88.75 84 ASN A O 1
ATOM 671 N N . ARG A 1 85 ? 14.681 -1.592 -19.667 1.00 86.81 85 ARG A N 1
ATOM 672 C CA . ARG A 1 85 ? 14.002 -0.994 -20.828 1.00 86.81 85 ARG A CA 1
ATOM 673 C C . ARG A 1 85 ? 14.644 0.323 -21.255 1.00 86.81 85 ARG A C 1
ATOM 675 O O . ARG A 1 85 ? 14.848 0.536 -22.447 1.00 86.81 85 ARG A O 1
ATOM 682 N N . GLY A 1 86 ? 14.969 1.196 -20.301 1.00 86.12 86 GLY A N 1
ATOM 683 C CA . GLY A 1 86 ? 15.666 2.453 -20.566 1.00 86.12 86 GLY A CA 1
ATOM 684 C C . GLY A 1 86 ? 17.030 2.226 -21.217 1.00 86.12 86 GLY A C 1
ATOM 685 O O . GLY A 1 86 ? 17.340 2.852 -22.224 1.00 86.12 86 GLY A O 1
ATOM 686 N N . ARG A 1 87 ? 17.810 1.269 -20.703 1.00 81.38 87 ARG A N 1
ATOM 687 C CA . ARG A 1 87 ? 19.120 0.910 -21.260 1.00 81.38 87 ARG A CA 1
ATOM 688 C C . ARG A 1 87 ? 19.024 0.357 -22.683 1.00 81.38 87 ARG A C 1
ATOM 690 O O . ARG A 1 87 ? 19.831 0.746 -23.519 1.00 81.38 87 ARG A O 1
ATOM 697 N N . THR A 1 88 ? 18.059 -0.518 -22.969 1.00 77.25 88 THR A N 1
ATOM 698 C CA . THR A 1 88 ? 17.844 -1.033 -24.332 1.00 77.25 88 THR A CA 1
ATOM 699 C C . THR A 1 88 ? 17.523 0.106 -25.300 1.00 77.25 88 THR A C 1
ATOM 701 O O . THR A 1 88 ? 18.169 0.217 -26.332 1.00 77.25 88 THR A O 1
ATOM 704 N N . ARG A 1 89 ? 16.635 1.035 -24.916 1.00 76.25 89 ARG A N 1
ATOM 705 C CA . ARG A 1 89 ? 16.302 2.203 -25.749 1.00 76.25 89 ARG A CA 1
ATOM 706 C C . ARG A 1 89 ? 17.496 3.115 -26.036 1.00 76.25 89 ARG A C 1
ATOM 708 O O . ARG A 1 89 ? 17.522 3.722 -27.098 1.00 76.25 89 ARG A O 1
ATOM 715 N N . ILE A 1 90 ? 18.443 3.261 -25.108 1.00 72.88 90 ILE A N 1
ATOM 716 C CA . ILE A 1 90 ? 19.652 4.072 -25.337 1.00 72.88 90 ILE A CA 1
ATOM 717 C C . ILE A 1 90 ? 20.555 3.390 -26.369 1.00 72.88 90 ILE A C 1
ATOM 719 O O . ILE A 1 90 ? 20.975 4.037 -27.319 1.00 72.88 90 ILE A O 1
ATOM 723 N N . LEU A 1 91 ? 20.780 2.080 -26.230 1.00 69.81 91 LEU A N 1
ATOM 724 C CA . LEU A 1 91 ? 21.590 1.306 -27.178 1.00 69.81 91 LEU A CA 1
ATOM 725 C C . LEU A 1 91 ? 20.989 1.300 -28.592 1.00 69.81 91 LEU A C 1
ATOM 727 O O . LEU A 1 91 ? 21.734 1.359 -29.562 1.00 69.81 91 LEU A O 1
ATOM 731 N N . ASP A 1 92 ? 19.660 1.287 -28.705 1.00 69.00 92 ASP A N 1
ATOM 732 C CA . ASP A 1 92 ? 18.962 1.332 -29.995 1.00 69.00 92 ASP A CA 1
ATOM 733 C C . ASP A 1 92 ? 18.993 2.726 -30.662 1.00 69.00 92 ASP A C 1
ATOM 735 O O . ASP A 1 92 ? 18.738 2.826 -31.857 1.00 69.00 92 ASP A O 1
ATOM 739 N N . ASN A 1 93 ? 19.273 3.807 -29.916 1.00 67.31 93 ASN A N 1
ATOM 740 C CA . ASN A 1 93 ? 19.366 5.176 -30.455 1.00 67.31 93 ASN A CA 1
ATOM 741 C C . ASN A 1 93 ? 20.805 5.606 -30.805 1.00 67.31 93 ASN A C 1
ATOM 743 O O . ASN A 1 93 ? 20.983 6.652 -31.425 1.00 67.31 93 ASN A O 1
ATOM 747 N N . GLU A 1 94 ? 21.822 4.843 -30.395 1.00 62.91 94 GLU A N 1
ATOM 748 C CA . GLU A 1 94 ? 23.242 5.138 -30.659 1.00 62.91 94 GLU A CA 1
ATOM 749 C C . GLU A 1 94 ? 23.835 4.345 -31.848 1.00 62.91 94 GLU A C 1
ATOM 751 O O . GLU A 1 94 ? 25.035 4.456 -32.107 1.00 62.91 94 GLU A O 1
ATOM 756 N N . GLY A 1 95 ? 23.022 3.562 -32.573 1.00 52.59 95 GLY A N 1
ATOM 757 C CA . GLY A 1 95 ? 23.404 2.823 -33.791 1.00 52.59 95 GLY A CA 1
ATOM 758 C C . GLY A 1 95 ? 22.800 3.408 -35.062 1.00 52.59 95 GLY A C 1
ATOM 759 O O . GLY A 1 95 ? 23.475 3.312 -36.112 1.00 52.59 95 GLY A O 1
#

Organism: NCBI:txid408172

Secondary structure (DSSP, 8-state):
--HHHHHHHHHTTS------------B----TT-EEEEEETTEEEEEEEE--TT-SSPEEEEE-HHHHHHHHHHHHHHHHHHHHHHHHHHHHH--

Sequence (95 aa):
MKKRLLLASIFLIFYGCVSTPEPKKEIDVVNDEGKTVVEEDNNEVICYKIAVSGTRLKKRVCYTPAEKEAEAEKSKKILRDEQNRGRTRILDNEG

Foldseek 3Di:
DPPVVVVVVVVVVPPDDPPPPPPQPFPCPCDPQQWTWGCDPNFTKIWHFDDDPPDPGTDIDIDGPVRVVVVVVVVVVVVVVVVVVVVVVVVVVVD

pLDDT: mean 71.77, std 15.7, range [44.41, 93.0]

Radius of gyration: 26.73 Å; chains: 1; bounding box: 80×30×64 Å